Protein AF-A0A1F8GFF0-F1 (afdb_monomer)

Structure (mmCIF, N/CA/C/O backbone):
data_AF-A0A1F8GFF0-F1
#
_entry.id   AF-A0A1F8GFF0-F1
#
loop_
_atom_site.group_PDB
_atom_site.id
_atom_site.type_symbol
_atom_site.label_atom_id
_atom_site.label_alt_id
_atom_site.label_comp_id
_atom_site.label_asym_id
_atom_site.label_entity_id
_atom_site.label_seq_id
_atom_site.pdbx_PDB_ins_code
_atom_site.Cartn_x
_atom_site.Cartn_y
_atom_site.Cartn_z
_atom_site.occupancy
_atom_site.B_iso_or_equiv
_atom_site.auth_seq_id
_atom_site.auth_comp_id
_atom_site.auth_asym_id
_atom_site.auth_atom_id
_atom_site.pdbx_PDB_model_num
ATOM 1 N N . MET A 1 1 ? 1.974 -2.771 -14.034 1.00 55.47 1 MET A N 1
ATOM 2 C CA . MET A 1 1 ? 1.277 -3.540 -12.995 1.00 55.47 1 MET A CA 1
ATOM 3 C C . MET A 1 1 ? 1.990 -3.640 -11.644 1.00 55.47 1 MET A C 1
ATOM 5 O O . MET A 1 1 ? 1.477 -4.329 -10.775 1.00 55.47 1 MET A O 1
ATOM 9 N N . THR A 1 2 ? 3.098 -2.948 -11.382 1.00 63.06 2 THR A N 1
ATOM 10 C CA . THR A 1 2 ? 3.834 -3.100 -10.108 1.00 63.06 2 THR A CA 1
ATOM 11 C C . THR A 1 2 ? 3.104 -2.420 -8.948 1.00 63.06 2 THR A C 1
ATOM 13 O O . THR A 1 2 ? 2.718 -3.084 -7.988 1.00 63.06 2 THR A O 1
ATOM 16 N N . ALA A 1 3 ? 2.737 -1.147 -9.119 1.00 66.75 3 ALA A N 1
ATOM 17 C CA . ALA A 1 3 ? 1.935 -0.386 -8.154 1.00 66.75 3 ALA A CA 1
ATOM 18 C C . ALA A 1 3 ? 0.585 -1.057 -7.831 1.00 66.75 3 ALA A C 1
ATOM 20 O O . ALA A 1 3 ? 0.096 -1.023 -6.704 1.00 66.75 3 ALA A O 1
ATOM 21 N N . ALA A 1 4 ? -0.007 -1.720 -8.826 1.00 70.62 4 ALA A N 1
ATOM 22 C CA . ALA A 1 4 ? -1.231 -2.495 -8.680 1.00 70.62 4 ALA A CA 1
ATOM 23 C C . ALA A 1 4 ? -1.106 -3.637 -7.653 1.00 70.62 4 ALA A C 1
ATOM 25 O O . ALA A 1 4 ? -1.990 -3.809 -6.809 1.00 70.62 4 ALA A O 1
ATOM 26 N N . VAL A 1 5 ? -0.007 -4.399 -7.711 1.00 75.06 5 VAL A N 1
ATOM 27 C CA . VAL A 1 5 ? 0.289 -5.468 -6.746 1.00 75.06 5 VAL A CA 1
ATOM 28 C C . VAL A 1 5 ? 0.497 -4.871 -5.358 1.00 75.06 5 VAL A C 1
ATOM 30 O O . VAL A 1 5 ? -0.125 -5.339 -4.405 1.00 75.06 5 VAL A O 1
ATOM 33 N N . HIS A 1 6 ? 1.306 -3.815 -5.248 1.00 80.31 6 HIS A N 1
ATOM 34 C CA . HIS A 1 6 ? 1.620 -3.181 -3.969 1.00 80.31 6 HIS A CA 1
ATOM 35 C C . HIS A 1 6 ? 0.376 -2.631 -3.258 1.00 80.31 6 HIS A C 1
ATOM 37 O O . HIS A 1 6 ? 0.191 -2.853 -2.061 1.00 80.31 6 HIS A O 1
ATOM 43 N N . ILE A 1 7 ? -0.541 -2.011 -4.003 1.00 79.38 7 ILE A N 1
ATOM 44 C CA . ILE A 1 7 ? -1.809 -1.501 -3.466 1.00 79.38 7 ILE A CA 1
ATOM 45 C C . ILE A 1 7 ? -2.734 -2.635 -3.025 1.00 79.38 7 ILE A C 1
ATOM 47 O O . ILE A 1 7 ? -3.306 -2.570 -1.935 1.00 79.38 7 ILE A O 1
ATOM 51 N N . ALA A 1 8 ? -2.899 -3.670 -3.854 1.00 77.75 8 ALA A N 1
ATOM 52 C CA . ALA A 1 8 ? -3.797 -4.782 -3.549 1.00 77.75 8 ALA A CA 1
ATOM 53 C C . ALA A 1 8 ? -3.306 -5.593 -2.340 1.00 77.75 8 ALA A C 1
ATOM 55 O O . ALA A 1 8 ? -4.084 -5.887 -1.431 1.00 77.75 8 ALA A O 1
ATOM 56 N N . VAL A 1 9 ? -2.009 -5.907 -2.288 1.00 81.25 9 VAL A N 1
ATOM 57 C CA . VAL A 1 9 ? -1.400 -6.598 -1.146 1.00 81.25 9 VAL A CA 1
ATOM 58 C C . VAL A 1 9 ? -1.408 -5.694 0.088 1.00 81.25 9 VAL A C 1
ATOM 60 O O . VAL A 1 9 ? -1.816 -6.144 1.157 1.00 81.25 9 VAL A O 1
ATOM 63 N N . GLY A 1 10 ? -1.084 -4.407 -0.051 1.00 82.44 10 GLY A N 1
ATOM 64 C CA . GLY A 1 10 ? -1.153 -3.438 1.044 1.00 82.44 10 GLY A CA 1
ATOM 65 C C . GLY A 1 10 ? -2.549 -3.337 1.669 1.00 82.44 10 GLY A C 1
ATOM 66 O O . GLY A 1 10 ? -2.682 -3.341 2.894 1.00 82.44 10 GLY A O 1
ATOM 67 N N . ALA A 1 11 ? -3.609 -3.349 0.855 1.00 80.88 11 ALA A N 1
ATOM 68 C CA . ALA A 1 11 ? -4.992 -3.384 1.334 1.00 80.88 11 ALA A CA 1
ATOM 69 C C . ALA A 1 11 ? -5.291 -4.636 2.180 1.00 80.88 11 ALA A C 1
ATOM 71 O O . ALA A 1 11 ? -5.891 -4.534 3.253 1.00 80.88 11 ALA A O 1
ATOM 72 N N . VAL A 1 12 ? -4.852 -5.815 1.725 1.00 84.25 12 VAL A N 1
ATOM 73 C CA . VAL A 1 12 ? -5.075 -7.104 2.406 1.00 84.25 12 VAL A CA 1
ATOM 74 C C . VAL A 1 12 ? -4.292 -7.193 3.706 1.00 84.25 12 VAL A C 1
ATOM 76 O O . VAL A 1 12 ? -4.871 -7.446 4.766 1.00 84.25 12 VAL A O 1
ATOM 79 N N . VAL A 1 13 ? -2.976 -6.991 3.638 1.00 84.81 13 VAL A N 1
ATOM 80 C CA . VAL A 1 13 ? -2.090 -7.162 4.792 1.00 84.81 13 VAL A CA 1
ATOM 81 C C . VAL A 1 13 ? -2.360 -6.054 5.815 1.00 84.81 13 VAL A C 1
ATOM 83 O O . VAL A 1 13 ? -2.397 -6.327 7.015 1.00 84.81 13 VAL A O 1
ATOM 86 N N . GLY A 1 14 ? -2.678 -4.834 5.367 1.00 83.00 14 GLY A N 1
ATOM 87 C CA . GLY A 1 14 ? -3.126 -3.749 6.237 1.00 83.00 14 GLY A CA 1
ATOM 88 C C . GLY A 1 14 ? -4.436 -4.073 6.964 1.00 83.00 14 GLY A C 1
ATOM 89 O O . GLY A 1 14 ? -4.529 -3.900 8.183 1.00 83.00 14 GLY A O 1
ATOM 90 N N . LEU A 1 15 ? -5.434 -4.629 6.263 1.00 86.06 15 LEU A N 1
ATOM 91 C CA . LEU A 1 15 ? -6.680 -5.077 6.891 1.00 86.06 15 LEU A CA 1
ATOM 92 C C . LEU A 1 15 ? -6.422 -6.180 7.929 1.00 86.06 15 LEU A C 1
ATOM 94 O O . LEU A 1 15 ? -6.957 -6.113 9.036 1.00 86.06 15 LEU A O 1
ATOM 98 N N . TRP A 1 16 ? -5.574 -7.160 7.621 1.00 86.31 16 TRP A N 1
ATOM 99 C CA . TRP A 1 16 ? -5.199 -8.217 8.563 1.00 86.31 16 TRP A CA 1
ATOM 100 C C . TRP A 1 16 ? -4.472 -7.672 9.797 1.00 86.31 16 TRP A C 1
ATOM 102 O O . TRP A 1 16 ? -4.878 -7.960 10.926 1.00 86.31 16 TRP A O 1
ATOM 112 N N . GLY A 1 17 ? -3.459 -6.826 9.599 1.00 82.69 17 GLY A N 1
ATOM 113 C CA . GLY A 1 17 ? -2.712 -6.190 10.684 1.00 82.69 17 GLY A CA 1
ATOM 114 C C . GLY A 1 17 ? -3.612 -5.358 11.597 1.00 82.69 17 GLY A C 1
ATOM 115 O O . GLY A 1 17 ? -3.533 -5.461 12.821 1.00 82.69 17 GLY A O 1
ATOM 116 N N . SER A 1 18 ? -4.546 -4.604 11.017 1.00 84.81 18 SER A N 1
ATOM 117 C CA . SER A 1 18 ? -5.512 -3.803 11.773 1.00 84.81 18 SER A CA 1
ATOM 118 C C . SER A 1 18 ? -6.483 -4.645 12.609 1.00 84.81 18 SER A C 1
ATOM 120 O O . SER A 1 18 ? -6.868 -4.246 13.709 1.00 84.81 18 SER A O 1
ATOM 122 N N . ARG A 1 19 ? -6.886 -5.827 12.124 1.00 84.88 19 ARG A N 1
ATOM 123 C CA . ARG A 1 19 ? -7.752 -6.744 12.876 1.00 84.88 19 ARG A CA 1
ATOM 124 C C . ARG A 1 19 ? -7.019 -7.303 14.085 1.00 84.88 19 ARG A C 1
ATOM 126 O O . ARG A 1 19 ? -7.580 -7.296 15.178 1.00 84.88 19 ARG A O 1
ATOM 133 N N . LEU A 1 20 ? -5.762 -7.709 13.903 1.00 84.44 20 LEU A N 1
ATOM 134 C CA . LEU A 1 20 ? -4.917 -8.192 14.996 1.00 84.44 20 LEU A CA 1
ATOM 135 C C . LEU A 1 20 ? -4.689 -7.096 16.042 1.00 84.44 20 LEU A C 1
ATOM 137 O O . LEU A 1 20 ? -4.961 -7.309 17.220 1.00 84.44 20 LEU A O 1
ATOM 141 N N . ALA A 1 21 ? -4.293 -5.894 15.616 1.00 82.94 21 ALA A N 1
ATOM 142 C CA . ALA A 1 21 ? -4.106 -4.765 16.525 1.00 82.94 21 ALA A CA 1
ATOM 143 C C . ALA A 1 21 ? -5.404 -4.374 17.243 1.00 82.94 21 ALA A C 1
ATOM 145 O O . ALA A 1 21 ? -5.401 -4.143 18.448 1.00 82.94 21 ALA A O 1
ATOM 146 N N . GLY A 1 22 ? -6.537 -4.367 16.540 1.00 78.25 22 GLY A N 1
ATOM 147 C CA . GLY A 1 22 ? -7.841 -4.085 17.138 1.00 78.25 22 GLY A CA 1
ATOM 148 C C . GLY A 1 22 ? -8.285 -5.107 18.185 1.00 78.25 22 GLY A C 1
ATOM 149 O O . GLY A 1 22 ? -8.995 -4.731 19.115 1.00 78.25 22 GLY A O 1
ATOM 150 N N . GLY A 1 23 ? -7.869 -6.371 18.052 1.00 76.88 23 GLY A N 1
ATOM 151 C CA . GLY A 1 23 ? -8.101 -7.414 19.055 1.00 76.88 23 GLY A CA 1
ATOM 152 C C . GLY A 1 23 ? -7.202 -7.289 20.289 1.00 76.88 23 GLY A C 1
ATOM 153 O O . GLY A 1 23 ? -7.601 -7.695 21.376 1.00 76.88 23 GLY A O 1
ATOM 154 N N . LEU A 1 24 ? -6.014 -6.697 20.134 1.00 79.19 24 LEU A N 1
ATOM 155 C CA . LEU A 1 24 ? -5.050 -6.477 21.219 1.00 79.19 24 LEU A CA 1
ATOM 156 C C . LEU A 1 24 ? -5.290 -5.161 21.975 1.00 79.19 24 LEU A C 1
ATOM 158 O O . LEU A 1 24 ? -4.957 -5.049 23.154 1.00 79.19 24 LEU A O 1
ATOM 162 N N . VAL A 1 25 ? -5.873 -4.155 21.319 1.00 80.00 25 VAL A N 1
ATOM 163 C CA . VAL A 1 25 ? -6.140 -2.841 21.917 1.00 80.00 25 VAL A CA 1
ATOM 164 C C . VAL A 1 25 ? -7.437 -2.877 22.719 1.00 80.00 25 VAL A C 1
ATOM 166 O O . VAL A 1 25 ? -8.537 -2.685 22.193 1.00 80.00 25 VAL A O 1
ATOM 169 N N . ASN A 1 26 ? -7.305 -3.043 24.033 1.00 67.19 26 ASN A N 1
ATOM 170 C CA . ASN A 1 26 ? -8.420 -2.922 24.965 1.00 67.19 26 ASN A CA 1
ATOM 171 C C . ASN A 1 26 ? -8.656 -1.448 25.354 1.00 67.19 26 ASN A C 1
ATOM 173 O O . ASN A 1 26 ? -8.319 -1.015 26.451 1.00 67.19 26 ASN A O 1
ATOM 177 N N . SER A 1 27 ? -9.176 -0.651 24.414 1.00 74.69 27 SER A N 1
ATOM 178 C CA . SER A 1 27 ? -9.576 0.746 24.655 1.00 74.69 27 SER A CA 1
ATOM 179 C C . SER A 1 27 ? -11.091 0.911 24.543 1.00 74.69 27 SER A C 1
ATOM 181 O O . SER A 1 27 ? -11.696 0.408 23.589 1.00 74.69 27 SER A O 1
ATOM 183 N N . GLU A 1 28 ? -11.691 1.648 25.483 1.00 71.31 28 GLU A N 1
ATOM 184 C CA . GLU A 1 28 ? -13.108 2.044 25.451 1.00 71.31 28 GLU A CA 1
ATOM 185 C C . GLU A 1 28 ? -13.392 3.113 24.381 1.00 71.31 28 GLU A C 1
ATOM 187 O O . GLU A 1 28 ? -14.506 3.215 23.863 1.00 71.31 28 GLU A O 1
ATOM 192 N N . SER A 1 29 ? -12.376 3.887 23.984 1.00 85.06 29 SER A N 1
ATOM 193 C CA . SER A 1 29 ? -12.522 4.914 22.955 1.00 85.06 29 SER A CA 1
ATOM 194 C C . SER A 1 29 ? -12.469 4.308 21.554 1.00 85.06 29 SER A C 1
ATOM 196 O O . SER A 1 29 ? -11.432 3.822 21.092 1.00 85.06 29 SER A O 1
ATOM 198 N N . LYS A 1 30 ? -13.589 4.412 20.826 1.00 83.06 30 LYS A N 1
ATOM 199 C CA . LYS A 1 30 ? -13.682 4.004 19.413 1.00 83.06 30 LYS A CA 1
ATOM 200 C C . LYS A 1 30 ? -12.666 4.730 18.527 1.00 83.06 30 LYS A C 1
ATOM 202 O O . LYS A 1 30 ? -12.137 4.122 17.603 1.00 83.06 30 LYS A O 1
ATOM 207 N N . LEU A 1 31 ? -12.370 5.999 18.820 1.00 85.94 31 LEU A N 1
ATOM 208 C CA . LEU A 1 31 ? -11.402 6.795 18.059 1.00 85.94 31 LEU A CA 1
ATOM 209 C C . LEU A 1 31 ? -9.973 6.283 18.242 1.00 85.94 31 LEU A C 1
ATOM 211 O O . LEU A 1 31 ? -9.257 6.131 17.260 1.00 85.94 31 LEU A O 1
ATOM 215 N N . VAL A 1 32 ? -9.577 5.962 19.477 1.00 85.06 32 VAL A N 1
ATOM 216 C CA . VAL A 1 32 ? -8.241 5.411 19.760 1.00 85.06 32 VAL A CA 1
ATOM 217 C C . VAL A 1 32 ? -8.079 4.056 19.083 1.00 85.06 32 VAL A C 1
ATOM 219 O O . VAL A 1 32 ? -7.068 3.810 18.433 1.00 85.06 32 VAL A O 1
ATOM 222 N N . ARG A 1 33 ? -9.103 3.198 19.163 1.00 85.56 33 ARG A N 1
ATOM 223 C CA . ARG A 1 33 ? -9.087 1.902 18.480 1.00 85.56 33 ARG A CA 1
ATOM 224 C C . ARG A 1 33 ? -8.926 2.074 16.969 1.00 85.56 33 ARG A C 1
ATOM 226 O O . ARG A 1 33 ? -8.045 1.451 16.394 1.00 85.56 33 ARG A O 1
ATOM 233 N N . LEU A 1 34 ? -9.706 2.958 16.346 1.00 86.62 34 LEU A N 1
ATOM 234 C CA . LEU A 1 34 ? -9.595 3.245 14.913 1.00 86.62 34 LEU A CA 1
ATOM 235 C C . LEU A 1 34 ? -8.229 3.815 14.524 1.00 86.62 34 LEU A C 1
ATOM 237 O O . LEU A 1 34 ? -7.679 3.403 13.508 1.00 86.62 34 LEU A O 1
ATOM 241 N N . ALA A 1 35 ? -7.669 4.720 15.327 1.00 86.50 35 ALA A N 1
ATOM 242 C CA . ALA A 1 35 ? -6.356 5.301 15.073 1.00 86.50 35 ALA A CA 1
ATOM 243 C C . ALA A 1 35 ? -5.250 4.239 15.121 1.00 86.50 35 ALA A C 1
ATOM 245 O O . ALA A 1 35 ? -4.412 4.192 14.224 1.00 86.50 35 ALA A O 1
ATOM 246 N N . VAL A 1 36 ? -5.278 3.344 16.116 1.00 86.81 36 VAL A N 1
ATOM 247 C CA . VAL A 1 36 ? -4.313 2.240 16.190 1.00 86.81 36 VAL A CA 1
ATOM 248 C C . VAL A 1 36 ? -4.512 1.273 15.027 1.00 86.81 36 VAL A C 1
ATOM 250 O O . VAL A 1 36 ? -3.546 0.911 14.370 1.00 86.81 36 VAL A O 1
ATOM 253 N N . GLN A 1 37 ? -5.753 0.906 14.707 1.00 88.81 37 GLN A N 1
ATOM 254 C CA . GLN A 1 37 ? -6.046 0.014 13.587 1.00 88.81 37 GLN A CA 1
ATOM 255 C C . GLN A 1 37 ? -5.592 0.585 12.239 1.00 88.81 37 GLN A C 1
ATOM 257 O O . GLN A 1 37 ? -4.965 -0.132 11.462 1.00 88.81 37 GLN A O 1
ATOM 262 N N . GLY A 1 38 ? -5.874 1.862 11.968 1.00 87.00 38 GLY A N 1
ATOM 263 C CA . GLY A 1 38 ? -5.441 2.546 10.749 1.00 87.00 38 GLY A CA 1
ATOM 264 C C . GLY A 1 38 ? -3.923 2.725 10.691 1.00 87.00 38 GLY A C 1
ATOM 265 O O . GLY A 1 38 ? -3.310 2.440 9.665 1.00 87.00 38 GLY A O 1
ATOM 266 N N . GLY A 1 39 ? -3.298 3.106 11.809 1.00 87.00 39 GLY A N 1
ATOM 267 C CA . GLY A 1 39 ? -1.843 3.206 11.918 1.00 87.00 39 GLY A CA 1
ATOM 268 C C . GLY A 1 39 ? -1.157 1.865 11.665 1.00 87.00 39 GLY A C 1
ATOM 269 O O . GLY A 1 39 ? -0.261 1.777 10.829 1.00 87.00 39 GLY A O 1
ATOM 270 N N . THR A 1 40 ? -1.616 0.789 12.312 1.00 87.75 40 THR A N 1
ATOM 271 C CA . THR A 1 40 ? -1.100 -0.562 12.061 1.00 87.75 40 THR A CA 1
ATOM 272 C C . THR A 1 40 ? -1.332 -0.989 10.615 1.00 87.75 40 THR A C 1
ATOM 274 O O . THR A 1 40 ? -0.420 -1.557 10.020 1.00 87.75 40 THR A O 1
ATOM 277 N N . ALA A 1 41 ? -2.499 -0.695 10.029 1.00 88.56 41 ALA A N 1
ATOM 278 C CA . ALA A 1 41 ? -2.763 -0.998 8.624 1.00 88.56 41 ALA A CA 1
ATOM 279 C C . ALA A 1 41 ? -1.716 -0.356 7.705 1.00 88.56 41 ALA A C 1
ATOM 281 O O . ALA A 1 41 ? -1.153 -1.039 6.855 1.00 88.56 41 ALA A O 1
ATOM 282 N N . PHE A 1 42 ? -1.408 0.925 7.926 1.00 89.62 42 PHE A N 1
ATOM 283 C CA . PHE A 1 42 ? -0.405 1.660 7.161 1.00 89.62 42 PHE A CA 1
ATOM 284 C C . PHE A 1 42 ? 1.009 1.081 7.326 1.00 89.62 42 PHE A C 1
ATOM 286 O O . PHE A 1 42 ? 1.699 0.839 6.334 1.00 89.62 42 PHE A O 1
ATOM 293 N N . PHE A 1 43 ? 1.445 0.822 8.564 1.00 86.12 43 PHE A N 1
ATOM 294 C CA . PHE A 1 43 ? 2.795 0.307 8.831 1.00 86.12 43 PHE A CA 1
ATOM 295 C C . PHE A 1 43 ? 3.003 -1.099 8.271 1.00 86.12 43 PHE A C 1
ATOM 297 O O . PHE A 1 43 ? 4.016 -1.369 7.628 1.00 86.12 43 PHE A O 1
ATOM 304 N N . VAL A 1 44 ? 2.037 -1.991 8.484 1.00 86.56 44 VAL A N 1
ATOM 305 C CA . VAL A 1 44 ? 2.108 -3.368 7.989 1.00 86.56 44 VAL A CA 1
ATOM 306 C C . VAL A 1 44 ? 2.065 -3.397 6.460 1.00 86.56 44 VAL A C 1
ATOM 308 O O . VAL A 1 44 ? 2.815 -4.150 5.841 1.00 86.56 44 VAL A O 1
ATOM 311 N N . ALA A 1 45 ? 1.250 -2.544 5.837 1.00 87.12 45 ALA A N 1
ATOM 312 C CA . ALA A 1 45 ? 1.221 -2.427 4.386 1.00 87.12 45 ALA A CA 1
ATOM 313 C C . ALA A 1 45 ? 2.525 -1.851 3.811 1.00 87.12 45 ALA A C 1
ATOM 315 O O . ALA A 1 45 ? 3.023 -2.377 2.820 1.00 87.12 45 ALA A O 1
ATOM 316 N N . THR A 1 46 ? 3.130 -0.858 4.473 1.00 83.81 46 THR A N 1
ATOM 317 C CA . THR A 1 46 ? 4.468 -0.350 4.114 1.00 83.81 46 THR A CA 1
ATOM 318 C C . THR A 1 46 ? 5.517 -1.458 4.176 1.00 83.81 46 THR A C 1
ATOM 320 O O . THR A 1 46 ? 6.320 -1.604 3.263 1.00 83.81 46 THR A O 1
ATOM 323 N N . ALA A 1 47 ? 5.495 -2.292 5.218 1.00 80.69 47 ALA A N 1
ATOM 324 C CA . ALA A 1 47 ? 6.405 -3.429 5.305 1.00 80.69 47 ALA A CA 1
ATOM 325 C C . ALA A 1 47 ? 6.169 -4.441 4.170 1.00 80.69 47 ALA A C 1
ATOM 327 O O . ALA A 1 47 ? 7.127 -4.945 3.592 1.00 80.69 47 ALA A O 1
ATOM 328 N N . SER A 1 48 ? 4.906 -4.708 3.814 1.00 80.69 48 SER A N 1
ATOM 329 C CA . SER A 1 48 ? 4.585 -5.596 2.689 1.00 80.69 48 SER A CA 1
ATOM 330 C C . SER A 1 48 ? 5.067 -5.047 1.346 1.00 80.69 48 SER A C 1
ATOM 332 O O . SER A 1 48 ? 5.528 -5.823 0.518 1.00 80.69 48 SER A O 1
ATOM 334 N N . HIS A 1 49 ? 5.025 -3.725 1.163 1.00 82.38 49 HIS A N 1
ATOM 335 C CA . HIS A 1 49 ? 5.569 -3.056 -0.014 1.00 82.38 49 HIS A CA 1
ATOM 336 C C . HIS A 1 49 ? 7.075 -3.299 -0.131 1.00 82.38 49 HIS A C 1
ATOM 338 O O . HIS A 1 49 ? 7.519 -3.820 -1.139 1.00 82.38 49 HIS A O 1
ATOM 344 N N . LEU A 1 50 ? 7.845 -3.061 0.936 1.00 78.00 50 LEU A N 1
ATOM 345 C CA . LEU A 1 50 ? 9.299 -3.287 0.935 1.00 78.00 50 LEU A CA 1
ATOM 346 C C . LEU A 1 50 ? 9.682 -4.747 0.642 1.00 78.00 50 LEU A C 1
ATOM 348 O O . LEU A 1 50 ? 10.695 -5.022 0.005 1.00 78.00 50 LEU A O 1
ATOM 352 N N . VAL A 1 51 ? 8.874 -5.698 1.119 1.00 75.75 51 VAL A N 1
ATOM 353 C CA . VAL A 1 51 ? 9.068 -7.124 0.820 1.00 75.75 51 VAL A CA 1
ATOM 354 C C . VAL A 1 51 ? 8.785 -7.423 -0.652 1.00 75.75 51 VAL A C 1
ATOM 356 O O . VAL A 1 51 ? 9.490 -8.234 -1.243 1.00 75.75 51 VAL A O 1
ATOM 359 N N . LEU A 1 52 ? 7.767 -6.793 -1.241 1.00 72.00 52 LEU A N 1
ATOM 360 C CA . LEU A 1 52 ? 7.434 -6.949 -2.657 1.00 72.00 52 LEU A CA 1
ATOM 361 C C . LEU A 1 52 ? 8.443 -6.244 -3.577 1.00 72.00 52 LEU A C 1
ATOM 363 O O . LEU A 1 52 ? 8.783 -6.814 -4.610 1.00 72.00 52 LEU A O 1
ATOM 367 N N . ASP A 1 53 ? 8.986 -5.093 -3.174 1.00 70.19 53 ASP A N 1
ATOM 368 C CA . ASP A 1 53 ? 10.078 -4.396 -3.873 1.00 70.19 53 ASP A CA 1
ATOM 369 C C . ASP A 1 53 ? 11.341 -5.255 -3.959 1.00 70.19 53 ASP A C 1
ATOM 371 O O . ASP A 1 53 ? 12.049 -5.239 -4.965 1.00 70.19 53 ASP A O 1
ATOM 375 N N . ALA A 1 54 ? 11.605 -6.053 -2.920 1.00 62.41 54 ALA A N 1
ATOM 376 C CA . ALA A 1 54 ? 12.705 -7.010 -2.910 1.00 62.41 54 ALA A CA 1
ATOM 377 C C . ALA A 1 54 ? 12.486 -8.198 -3.873 1.00 62.41 54 ALA A C 1
ATOM 379 O O . ALA A 1 54 ? 13.412 -8.979 -4.100 1.00 62.41 54 ALA A O 1
ATOM 380 N N . VAL A 1 55 ? 11.284 -8.373 -4.440 1.00 63.91 55 VAL A N 1
ATOM 381 C CA . VAL A 1 55 ? 11.007 -9.408 -5.444 1.00 63.91 55 VAL A CA 1
ATOM 382 C C . VAL A 1 55 ? 11.216 -8.830 -6.851 1.00 63.91 55 VAL A C 1
ATOM 384 O O . VAL A 1 55 ? 10.514 -7.889 -7.230 1.00 63.91 55 VAL A O 1
ATOM 387 N N . PRO A 1 56 ? 12.107 -9.410 -7.682 1.00 61.50 56 PRO A N 1
ATOM 388 C CA . PRO A 1 56 ? 12.377 -8.883 -9.014 1.00 61.50 56 PRO A CA 1
ATOM 389 C C . PRO A 1 56 ? 11.130 -8.891 -9.904 1.00 61.50 56 PRO A C 1
ATOM 391 O O . PRO A 1 56 ? 10.473 -9.920 -10.112 1.00 61.50 56 PRO A O 1
ATOM 394 N N . HIS A 1 57 ? 10.826 -7.743 -10.501 1.00 63.94 57 HIS A N 1
ATOM 395 C CA . HIS A 1 57 ? 9.676 -7.570 -11.378 1.00 63.94 57 HIS A CA 1
ATOM 396 C C . HIS A 1 57 ? 10.031 -6.734 -12.614 1.00 63.94 57 HIS A C 1
ATOM 398 O O . HIS A 1 57 ? 10.890 -5.859 -12.584 1.00 63.94 57 HIS A O 1
ATOM 404 N N . SER A 1 58 ? 9.398 -7.051 -13.748 1.00 55.34 58 SER A N 1
ATOM 405 C CA . SER A 1 58 ? 9.695 -6.406 -15.030 1.00 55.34 58 SER A CA 1
ATOM 406 C C . SER A 1 58 ? 9.008 -5.039 -15.137 1.00 55.34 58 SER A C 1
ATOM 408 O O . SER A 1 58 ? 7.790 -4.967 -15.302 1.00 55.34 58 SER A O 1
ATOM 410 N N . GLU A 1 59 ? 9.788 -3.956 -15.112 1.00 59.12 59 GLU A N 1
ATOM 411 C CA . GLU A 1 59 ? 9.299 -2.593 -15.395 1.00 59.12 59 GLU A CA 1
ATOM 412 C C . GLU A 1 59 ? 9.157 -2.290 -16.900 1.00 59.12 59 GLU A C 1
ATOM 414 O O . GLU A 1 59 ? 8.706 -1.213 -17.292 1.00 59.12 59 GLU A O 1
ATOM 419 N N . VAL A 1 60 ? 9.503 -3.253 -17.765 1.00 53.78 60 VAL A N 1
ATOM 420 C CA . VAL A 1 60 ? 9.659 -3.077 -19.221 1.00 53.78 60 VAL A CA 1
ATOM 421 C C . VAL A 1 60 ? 8.388 -2.538 -19.899 1.00 53.78 60 VAL A C 1
ATOM 423 O O . VAL A 1 60 ? 8.481 -1.822 -20.895 1.00 53.78 60 VAL A O 1
ATOM 426 N N . MET A 1 61 ? 7.196 -2.792 -19.344 1.00 50.22 61 MET A N 1
ATOM 427 C CA . MET A 1 61 ? 5.942 -2.246 -19.883 1.00 50.22 61 MET A CA 1
ATOM 428 C C . MET A 1 61 ? 5.798 -0.724 -19.738 1.00 50.22 61 MET A C 1
ATOM 430 O O . MET A 1 61 ? 5.157 -0.104 -20.584 1.00 50.22 61 MET A O 1
ATOM 434 N N . TYR A 1 62 ? 6.401 -0.102 -18.722 1.00 51.28 62 TYR A N 1
ATOM 435 C CA . TYR A 1 62 ? 6.288 1.347 -18.509 1.00 51.28 62 TYR A CA 1
ATOM 436 C C . TYR A 1 62 ? 7.238 2.166 -19.396 1.00 51.28 62 TYR A C 1
ATOM 438 O O . TYR A 1 62 ? 7.072 3.381 -19.514 1.00 51.28 62 TYR A O 1
ATOM 446 N N . GLY A 1 63 ? 8.196 1.502 -20.054 1.00 52.06 63 GLY A N 1
ATOM 447 C CA . GLY A 1 63 ? 9.141 2.117 -20.987 1.00 52.06 63 GLY A CA 1
ATOM 448 C C . GLY A 1 63 ? 8.627 2.282 -22.423 1.00 52.06 63 GLY A C 1
ATOM 449 O O . GLY A 1 63 ? 9.305 2.920 -23.223 1.00 52.06 63 GLY A O 1
ATOM 450 N N . SER A 1 64 ? 7.455 1.735 -22.783 1.00 53.00 64 SER A N 1
ATOM 451 C CA . SER A 1 64 ? 6.980 1.724 -24.179 1.00 53.00 64 SER A CA 1
ATOM 452 C C . SER A 1 64 ? 5.687 2.527 -24.421 1.00 53.00 64 SER A C 1
ATOM 454 O O . SER A 1 64 ? 4.698 2.379 -23.709 1.00 53.00 64 SER A O 1
ATOM 456 N N . VAL A 1 65 ? 5.742 3.380 -25.456 1.00 47.53 65 VAL A N 1
ATOM 457 C CA . VAL A 1 65 ? 4.704 4.055 -26.283 1.00 47.53 65 VAL A CA 1
ATOM 458 C C . VAL A 1 65 ? 3.556 4.839 -25.607 1.00 47.53 65 VAL A C 1
ATOM 460 O O . VAL A 1 65 ? 3.178 5.876 -26.142 1.00 47.53 65 VAL A O 1
ATOM 463 N N . LEU A 1 66 ? 3.012 4.438 -24.455 1.00 51.84 66 LEU A N 1
ATOM 464 C CA . LEU A 1 66 ? 1.857 5.108 -23.818 1.00 51.84 66 LEU A CA 1
ATOM 465 C C . LEU A 1 66 ? 2.222 6.044 -22.651 1.00 51.84 66 LEU A C 1
ATOM 467 O O . LEU A 1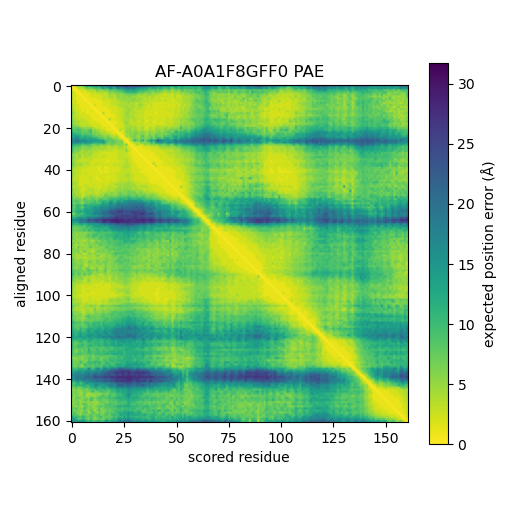 66 ? 1.382 6.819 -22.194 1.00 51.84 66 LEU A O 1
ATOM 471 N N . GLY A 1 67 ? 3.479 6.027 -22.205 1.00 59.25 67 GLY A N 1
ATOM 472 C CA . GLY A 1 67 ? 3.964 6.826 -21.079 1.00 59.25 67 GLY A CA 1
ATOM 473 C C . GLY A 1 67 ? 3.544 6.249 -19.721 1.00 59.25 67 GLY A C 1
ATOM 474 O O . GLY A 1 67 ? 2.371 5.962 -19.486 1.00 59.25 67 GLY A O 1
ATOM 475 N N . LYS A 1 68 ? 4.519 6.120 -18.808 1.00 64.62 68 LYS A N 1
ATOM 476 C CA . LYS A 1 68 ? 4.395 5.577 -17.436 1.00 64.62 68 LYS A CA 1
ATOM 477 C C . LYS A 1 68 ? 3.124 6.042 -16.705 1.00 64.62 68 LYS A C 1
ATOM 479 O O . LYS A 1 68 ? 2.437 5.242 -16.079 1.00 64.62 68 LYS A O 1
ATOM 484 N N . TRP A 1 69 ? 2.772 7.318 -16.857 1.00 65.81 69 TRP A N 1
ATOM 485 C CA . TRP A 1 69 ? 1.655 7.963 -16.168 1.00 65.81 69 TRP A CA 1
ATOM 486 C C . TRP A 1 69 ? 0.258 7.520 -16.615 1.00 65.81 69 TRP A C 1
ATOM 488 O O . TRP A 1 69 ? -0.619 7.370 -15.768 1.00 65.81 69 TRP A O 1
ATOM 498 N N . SER A 1 70 ? 0.024 7.303 -17.913 1.00 65.50 70 SER A N 1
ATOM 499 C CA . SER A 1 70 ? -1.323 6.979 -18.415 1.00 65.50 70 SER A CA 1
ATOM 500 C C . SER A 1 70 ? -1.741 5.555 -18.027 1.00 65.50 70 SER A C 1
ATOM 502 O O . SER A 1 70 ? -2.872 5.318 -17.589 1.00 65.50 70 SER A O 1
ATOM 504 N N . VAL A 1 71 ? -0.789 4.621 -18.109 1.00 66.81 71 VAL A N 1
ATOM 505 C CA . VAL A 1 71 ? -0.952 3.224 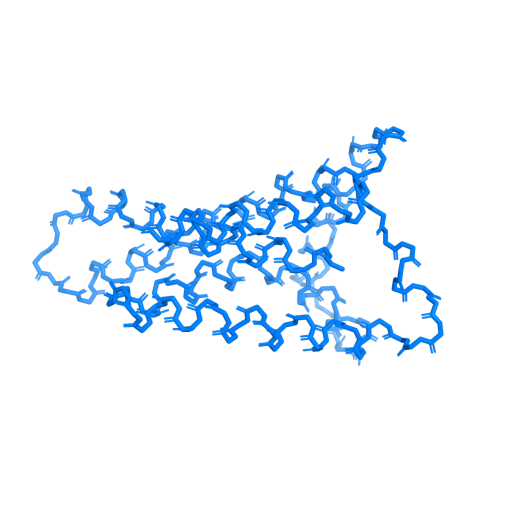-17.698 1.00 66.81 71 VAL A CA 1
ATOM 506 C C . VAL A 1 71 ? -1.156 3.149 -16.188 1.00 66.81 71 VAL A C 1
ATOM 508 O O . VAL A 1 71 ? -2.126 2.545 -15.735 1.00 66.81 71 VAL A O 1
ATOM 511 N N . LEU A 1 72 ? -0.309 3.831 -15.411 1.00 68.75 72 LEU A N 1
ATOM 512 C CA . LEU A 1 72 ? -0.412 3.857 -13.953 1.00 68.75 72 LEU A CA 1
ATOM 513 C C . LEU A 1 72 ? -1.743 4.455 -13.476 1.00 68.75 72 LEU A C 1
ATOM 515 O O . LEU A 1 72 ? -2.401 3.875 -12.617 1.00 68.75 72 LEU A O 1
ATOM 519 N N . ALA A 1 73 ? -2.177 5.580 -14.053 1.00 70.12 73 ALA A N 1
ATOM 520 C CA . ALA A 1 73 ? -3.450 6.206 -13.700 1.00 70.12 73 ALA A CA 1
ATOM 521 C C . ALA A 1 73 ? -4.637 5.262 -13.947 1.00 70.12 73 ALA A C 1
ATOM 523 O O . ALA A 1 73 ? -5.541 5.163 -13.118 1.00 70.12 73 ALA A O 1
ATOM 524 N N . THR A 1 74 ? -4.613 4.527 -15.059 1.00 70.38 74 THR A N 1
ATOM 525 C CA . THR A 1 74 ? -5.663 3.560 -15.400 1.00 70.38 74 THR A CA 1
ATOM 526 C C . THR A 1 74 ? -5.667 2.374 -14.430 1.00 70.38 74 THR A C 1
ATOM 528 O O . THR A 1 74 ? -6.725 2.003 -13.919 1.00 70.38 74 THR A O 1
ATOM 531 N N . GLU A 1 75 ? -4.495 1.811 -14.119 1.00 67.62 75 GLU A N 1
ATOM 532 C CA . GLU A 1 75 ? -4.347 0.723 -13.141 1.00 67.62 75 GLU A CA 1
ATOM 533 C C . GLU A 1 75 ? -4.851 1.140 -11.750 1.00 67.62 75 GLU A C 1
ATOM 535 O O . GLU A 1 75 ? -5.609 0.399 -11.119 1.00 67.62 75 GLU A O 1
ATOM 540 N N . LEU A 1 76 ? -4.497 2.351 -11.304 1.00 74.06 76 LEU A N 1
ATOM 541 C CA . LEU A 1 76 ? -4.957 2.918 -10.038 1.00 74.06 76 LEU A CA 1
ATOM 542 C C . LEU A 1 76 ? -6.479 3.017 -9.993 1.00 74.06 76 LEU A C 1
ATOM 544 O O . LEU A 1 76 ? -7.090 2.534 -9.044 1.00 74.06 76 LEU A O 1
ATOM 548 N N . VAL A 1 77 ? -7.107 3.589 -11.024 1.00 75.69 77 VAL A N 1
ATOM 549 C CA . VAL A 1 77 ? -8.569 3.739 -11.073 1.00 75.69 77 VAL A CA 1
ATOM 550 C C . VAL A 1 77 ? -9.265 2.381 -10.991 1.00 75.69 77 VAL A C 1
ATOM 552 O O . VAL A 1 77 ? -10.222 2.239 -10.229 1.00 75.69 77 VAL A O 1
ATOM 555 N N . ILE A 1 78 ? -8.792 1.373 -11.727 1.00 75.25 78 ILE A N 1
ATOM 556 C CA . ILE A 1 78 ? -9.395 0.032 -11.719 1.00 75.25 78 ILE A CA 1
ATOM 557 C C . ILE A 1 78 ? -9.299 -0.596 -10.324 1.00 75.25 78 ILE A C 1
ATOM 559 O O . ILE A 1 78 ? -10.295 -1.093 -9.798 1.00 75.25 78 ILE A O 1
ATOM 563 N N . ILE A 1 79 ? -8.124 -0.542 -9.698 1.00 75.38 79 ILE A N 1
ATOM 564 C CA . ILE A 1 79 ? -7.874 -1.205 -8.411 1.00 75.38 79 ILE A CA 1
ATOM 565 C C . ILE A 1 79 ? -8.557 -0.484 -7.259 1.00 75.38 79 ILE A C 1
ATOM 567 O O . ILE A 1 79 ? -9.148 -1.140 -6.402 1.00 75.38 79 ILE A O 1
ATOM 571 N N . PHE A 1 80 ? -8.562 0.849 -7.263 1.00 79.25 80 PHE A N 1
ATOM 572 C CA . PHE A 1 80 ? -9.319 1.625 -6.287 1.00 79.25 80 PHE A CA 1
ATOM 573 C C . PHE A 1 80 ? -10.814 1.324 -6.374 1.00 79.25 80 PHE A C 1
ATOM 575 O O . PHE A 1 80 ? -11.436 1.097 -5.340 1.00 79.25 80 PHE A O 1
ATOM 582 N N . ASN A 1 81 ? -11.390 1.263 -7.579 1.00 78.38 81 ASN A N 1
ATOM 583 C CA . ASN A 1 81 ? -12.802 0.913 -7.741 1.00 78.38 81 ASN A CA 1
ATOM 584 C C . ASN A 1 81 ? -13.096 -0.525 -7.294 1.00 78.38 81 ASN A C 1
ATOM 586 O O . ASN A 1 81 ? -14.094 -0.754 -6.613 1.00 78.38 81 ASN A O 1
ATOM 590 N N . ALA A 1 82 ? -12.227 -1.485 -7.626 1.00 78.00 82 ALA A N 1
ATOM 591 C CA . ALA A 1 82 ? -12.385 -2.873 -7.202 1.00 78.00 82 ALA A CA 1
ATOM 592 C C . ALA A 1 82 ? -12.352 -3.007 -5.670 1.00 78.00 82 ALA A C 1
ATOM 594 O O . ALA A 1 82 ? -13.247 -3.614 -5.082 1.00 78.00 82 ALA A O 1
ATOM 595 N N . ILE A 1 83 ? -11.366 -2.391 -5.011 1.00 79.00 83 ILE A N 1
ATOM 596 C CA . ILE A 1 83 ? -11.242 -2.421 -3.549 1.00 79.00 83 ILE A CA 1
ATOM 597 C C . ILE A 1 83 ? -12.404 -1.671 -2.891 1.00 79.00 83 ILE A C 1
ATOM 599 O O . ILE A 1 83 ? -12.986 -2.180 -1.936 1.00 79.00 83 ILE A O 1
ATOM 603 N N . PHE A 1 84 ? -12.799 -0.512 -3.424 1.00 81.50 84 PHE A N 1
ATOM 604 C CA . PHE A 1 84 ? -13.947 0.248 -2.927 1.00 81.50 84 PHE A CA 1
ATOM 605 C C . PHE A 1 84 ? -15.238 -0.575 -2.984 1.00 81.50 84 PHE A C 1
ATOM 607 O O . PHE A 1 84 ? -15.953 -0.670 -1.986 1.00 81.50 84 PHE A O 1
ATOM 614 N N . TRP A 1 85 ? -15.503 -1.235 -4.114 1.00 82.38 85 TRP A N 1
ATOM 615 C CA . TRP A 1 85 ? -16.654 -2.119 -4.263 1.00 82.38 85 TRP A CA 1
ATOM 616 C C . TRP A 1 85 ? -16.638 -3.256 -3.235 1.00 82.38 85 TRP A C 1
ATOM 618 O O . TRP A 1 85 ? -17.650 -3.507 -2.579 1.00 82.38 85 TRP A O 1
ATOM 628 N N . ILE A 1 86 ? -15.483 -3.900 -3.029 1.00 80.56 86 ILE A N 1
ATOM 629 C CA . ILE A 1 86 ? -15.324 -4.950 -2.012 1.00 80.56 86 ILE A CA 1
ATOM 630 C C . ILE A 1 86 ? -15.592 -4.391 -0.608 1.00 80.56 86 ILE A C 1
ATOM 632 O O . ILE A 1 86 ? -16.336 -5.007 0.158 1.00 80.56 86 ILE A O 1
ATOM 636 N N . CYS A 1 87 ? -15.060 -3.210 -0.273 1.00 83.19 87 CYS A N 1
ATOM 637 C CA . CYS A 1 87 ? -15.333 -2.553 1.005 1.00 83.19 87 CYS A CA 1
ATOM 638 C C . CYS A 1 87 ? -16.831 -2.327 1.225 1.00 83.19 87 CYS A C 1
ATOM 640 O O . CYS A 1 87 ? -17.329 -2.640 2.309 1.00 83.19 87 CYS A O 1
ATOM 642 N N . CYS A 1 88 ? -17.542 -1.837 0.205 1.00 83.38 88 CYS A N 1
ATOM 643 C CA . CYS A 1 88 ? -18.985 -1.612 0.253 1.00 83.38 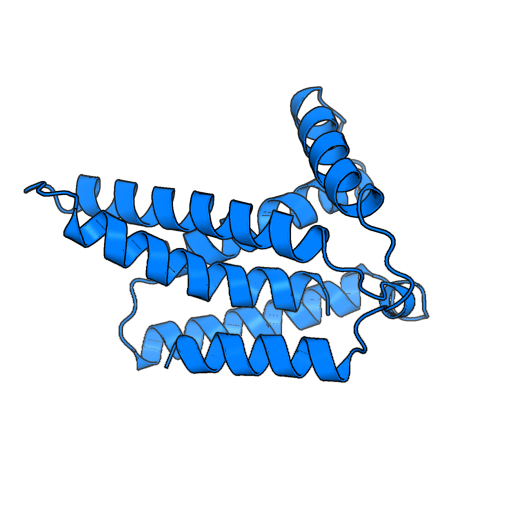88 CYS A CA 1
ATOM 644 C C . CYS A 1 88 ? -19.767 -2.916 0.449 1.00 83.38 88 CYS A C 1
ATOM 646 O O . CYS A 1 88 ? -20.581 -3.007 1.363 1.00 83.38 88 CYS A O 1
ATOM 648 N N . VAL A 1 89 ? -19.501 -3.943 -0.363 1.00 84.88 89 VAL A N 1
ATOM 649 C CA . VAL A 1 89 ? -20.226 -5.226 -0.304 1.00 84.88 89 VAL A CA 1
ATOM 650 C C . VAL A 1 89 ? -19.992 -5.953 1.025 1.00 84.88 89 VAL A C 1
ATOM 652 O O . VAL A 1 89 ? -20.881 -6.637 1.529 1.00 84.88 89 VAL A O 1
ATOM 655 N N . ARG A 1 90 ? -18.803 -5.810 1.615 1.00 80.62 90 ARG A N 1
ATOM 656 C CA . ARG A 1 90 ? -18.392 -6.538 2.826 1.00 80.62 90 ARG A CA 1
ATOM 657 C C . ARG A 1 90 ? -18.508 -5.733 4.116 1.00 80.62 90 ARG A C 1
ATOM 659 O O . ARG A 1 90 ? -18.147 -6.258 5.168 1.00 80.62 90 ARG A O 1
ATOM 666 N N . ASN A 1 91 ? -19.003 -4.495 4.054 1.00 84.06 91 ASN A N 1
ATOM 667 C CA . ASN A 1 91 ? -19.052 -3.571 5.192 1.00 84.06 91 ASN A CA 1
ATOM 668 C C . ASN A 1 91 ? -17.692 -3.438 5.907 1.00 84.06 91 ASN A C 1
ATOM 670 O O . ASN A 1 91 ? -17.617 -3.368 7.136 1.00 84.06 91 ASN A O 1
ATOM 674 N N . LEU A 1 92 ? -16.594 -3.441 5.142 1.00 83.75 92 LEU A N 1
ATOM 675 C CA . LEU A 1 92 ? -15.261 -3.218 5.699 1.00 83.75 92 LEU A CA 1
ATOM 676 C C . LEU A 1 92 ? -15.096 -1.739 6.044 1.00 83.75 92 LEU A C 1
ATOM 678 O O . LEU A 1 92 ? -15.624 -0.860 5.363 1.00 83.75 92 LEU A O 1
ATOM 682 N N . ASN A 1 93 ? -14.323 -1.446 7.090 1.00 86.38 93 ASN A N 1
ATOM 683 C CA . ASN A 1 93 ? -14.017 -0.065 7.429 1.00 86.38 93 ASN A CA 1
ATOM 684 C C . ASN A 1 93 ? -13.105 0.542 6.354 1.00 86.38 93 ASN A C 1
ATOM 686 O O . ASN A 1 93 ? -11.917 0.221 6.286 1.00 86.38 93 ASN A O 1
ATOM 690 N N . PHE A 1 94 ? -13.675 1.425 5.535 1.00 84.62 94 PHE A N 1
ATOM 691 C CA . PHE A 1 94 ? -12.979 2.040 4.409 1.00 84.62 94 PHE A CA 1
ATOM 692 C C . PHE A 1 94 ? -11.700 2.771 4.827 1.00 84.62 94 PHE A C 1
ATOM 694 O O . PHE A 1 94 ? -10.701 2.664 4.129 1.00 84.62 94 PHE A O 1
ATOM 701 N N . LEU A 1 95 ? -11.685 3.447 5.982 1.00 86.94 95 LEU A N 1
ATOM 702 C CA . LEU A 1 95 ? -10.498 4.171 6.451 1.00 86.94 95 LEU A CA 1
ATOM 703 C C . LEU A 1 95 ? -9.326 3.227 6.711 1.00 86.94 95 LEU A C 1
ATOM 705 O O . LEU A 1 95 ? -8.204 3.530 6.331 1.00 86.94 95 LEU A O 1
ATOM 709 N N . ILE A 1 96 ? -9.591 2.067 7.313 1.00 87.31 96 ILE A N 1
ATOM 710 C CA . ILE A 1 96 ? -8.565 1.056 7.589 1.00 87.31 96 ILE A CA 1
ATOM 711 C C . ILE A 1 96 ? -8.001 0.493 6.281 1.00 87.31 96 ILE A C 1
ATOM 713 O O . ILE A 1 96 ? -6.785 0.387 6.128 1.00 87.31 96 ILE A O 1
ATOM 717 N N . VAL A 1 97 ? -8.878 0.141 5.337 1.00 85.81 97 VAL A N 1
ATOM 718 C CA . VAL A 1 97 ? -8.456 -0.407 4.040 1.00 85.81 97 VAL A CA 1
ATOM 719 C C . VAL A 1 97 ? -7.681 0.641 3.244 1.00 85.81 97 VAL A C 1
ATOM 721 O O . VAL A 1 97 ? -6.615 0.337 2.718 1.00 85.81 97 VAL A O 1
ATOM 724 N N . PHE A 1 98 ? -8.152 1.888 3.234 1.00 87.69 98 PHE A N 1
ATOM 725 C CA . PHE A 1 98 ? -7.461 3.013 2.614 1.00 87.69 98 PHE A CA 1
ATOM 726 C C . PHE A 1 98 ? -6.089 3.268 3.251 1.00 87.69 98 PHE A C 1
ATOM 728 O O . PHE A 1 98 ? -5.119 3.465 2.528 1.00 87.69 98 PHE A O 1
ATOM 735 N N . SER A 1 99 ? -5.964 3.207 4.582 1.00 88.06 99 SER A N 1
ATOM 736 C CA . SER A 1 99 ? -4.662 3.299 5.258 1.00 88.06 99 SER A CA 1
ATOM 737 C C . SER A 1 99 ? -3.711 2.178 4.832 1.00 88.06 99 SER A C 1
ATOM 739 O O . SER A 1 99 ? -2.530 2.442 4.621 1.00 88.06 99 SER A O 1
ATOM 741 N N . GLY A 1 100 ? -4.216 0.953 4.653 1.00 87.31 100 GLY A N 1
ATOM 742 C CA . GLY A 1 100 ? -3.442 -0.157 4.091 1.00 87.31 100 GLY A CA 1
ATOM 743 C C . GLY A 1 100 ? -3.000 0.108 2.650 1.00 87.31 100 GLY A C 1
ATOM 744 O O . GLY A 1 100 ? -1.827 -0.025 2.328 1.00 87.31 100 GLY A O 1
ATOM 745 N N . MET A 1 101 ? -3.901 0.574 1.786 1.00 87.31 101 MET A N 1
ATOM 746 C CA . MET A 1 101 ? -3.552 0.955 0.410 1.00 87.31 101 MET A CA 1
ATOM 747 C C . MET A 1 101 ? -2.499 2.069 0.369 1.00 87.31 101 MET A C 1
ATOM 749 O O . MET A 1 101 ? -1.550 1.985 -0.402 1.00 87.31 101 MET A O 1
ATOM 753 N N . ALA A 1 102 ? -2.644 3.092 1.216 1.00 87.00 102 ALA A N 1
ATOM 754 C CA . ALA A 1 102 ? -1.696 4.195 1.314 1.00 87.00 102 ALA A CA 1
ATOM 755 C C . ALA A 1 102 ? -0.316 3.705 1.770 1.00 87.00 102 ALA A C 1
ATOM 757 O O . ALA A 1 102 ? 0.684 4.043 1.146 1.00 87.00 102 ALA A O 1
ATOM 758 N N . GLY A 1 103 ? -0.252 2.855 2.801 1.00 84.31 103 GLY A N 1
ATOM 759 C CA . GLY A 1 103 ? 1.005 2.242 3.236 1.00 84.31 103 GLY A CA 1
ATOM 760 C C . GLY A 1 103 ? 1.637 1.375 2.146 1.00 84.31 103 GLY A C 1
ATOM 761 O O . GLY A 1 103 ? 2.846 1.399 1.961 1.00 84.31 103 GLY A O 1
ATOM 762 N N . GLY A 1 104 ? 0.816 0.674 1.367 1.00 82.62 104 GLY A N 1
ATOM 763 C CA . GLY A 1 104 ? 1.263 -0.121 0.229 1.00 82.62 104 GLY A CA 1
ATOM 764 C C . GLY A 1 104 ? 1.710 0.688 -0.990 1.00 82.62 104 GLY A C 1
ATOM 765 O O . GLY A 1 104 ? 2.213 0.083 -1.917 1.00 82.62 104 GLY A O 1
ATOM 766 N N . ALA A 1 105 ? 1.528 2.010 -1.043 1.00 82.31 105 ALA A N 1
ATOM 767 C CA . ALA A 1 105 ? 1.797 2.798 -2.255 1.00 82.31 105 ALA A CA 1
ATOM 768 C C . ALA A 1 105 ? 2.623 4.066 -2.028 1.00 82.31 105 ALA A C 1
ATOM 770 O O . ALA A 1 105 ? 3.042 4.706 -2.988 1.00 82.31 105 ALA A O 1
ATOM 771 N N . TRP A 1 106 ? 2.827 4.494 -0.780 1.00 81.25 106 TRP A N 1
ATOM 772 C CA . TRP A 1 106 ? 3.406 5.813 -0.527 1.00 81.25 106 TRP A CA 1
ATOM 773 C C . TRP A 1 106 ? 4.870 5.939 -0.982 1.00 81.25 106 TRP A C 1
ATOM 775 O O . TRP A 1 106 ? 5.272 7.037 -1.361 1.00 81.25 106 TRP A O 1
ATOM 785 N N . LEU A 1 107 ? 5.636 4.841 -0.985 1.00 77.69 107 LEU A N 1
ATOM 786 C CA . LEU A 1 107 ? 7.018 4.801 -1.481 1.00 77.69 107 LEU A CA 1
ATOM 787 C C . LEU A 1 107 ? 7.069 4.992 -3.008 1.00 77.69 107 LEU A C 1
ATOM 789 O O . LEU A 1 107 ? 7.784 5.878 -3.478 1.00 77.69 107 LEU A O 1
ATOM 793 N N . ASP A 1 108 ? 6.203 4.297 -3.755 1.00 74.94 108 ASP A N 1
ATOM 794 C CA . ASP A 1 108 ? 5.993 4.530 -5.196 1.00 74.94 108 ASP A CA 1
ATOM 795 C C . ASP A 1 108 ? 5.551 5.978 -5.482 1.00 74.94 108 ASP A C 1
ATOM 797 O O . ASP A 1 108 ? 6.010 6.624 -6.423 1.00 74.94 108 ASP A O 1
ATOM 801 N N . CYS A 1 109 ? 4.663 6.542 -4.658 1.00 72.88 109 CYS A N 1
ATOM 802 C CA . CYS A 1 109 ? 4.238 7.936 -4.810 1.00 72.88 109 CYS A CA 1
ATOM 803 C C . CYS A 1 109 ? 5.379 8.934 -4.547 1.00 72.88 109 CYS A C 1
ATOM 805 O O . CYS A 1 109 ? 5.424 9.991 -5.178 1.00 72.88 109 CYS A O 1
ATOM 807 N N . ALA A 1 110 ? 6.295 8.624 -3.626 1.00 73.81 110 ALA A N 1
ATOM 808 C CA . ALA A 1 110 ? 7.428 9.484 -3.298 1.00 73.81 110 ALA A CA 1
ATOM 809 C C . ALA A 1 110 ? 8.425 9.584 -4.465 1.00 73.81 110 ALA A C 1
ATOM 811 O O . ALA A 1 110 ? 8.875 10.688 -4.784 1.00 73.81 110 ALA A O 1
ATOM 812 N N . SER A 1 111 ? 8.714 8.469 -5.145 1.00 67.94 111 SER A N 1
ATOM 813 C CA . SER A 1 111 ? 9.574 8.467 -6.337 1.00 67.94 111 SER A CA 1
ATOM 814 C C . SER A 1 111 ? 8.937 9.249 -7.497 1.00 67.94 111 SER A C 1
ATOM 816 O O . SER A 1 111 ? 9.591 10.082 -8.125 1.00 67.94 111 SER A O 1
ATOM 818 N N . LEU A 1 112 ? 7.625 9.093 -7.704 1.00 68.44 112 LEU A N 1
ATOM 819 C CA . LEU A 1 112 ? 6.863 9.815 -8.729 1.00 68.44 112 LEU A CA 1
ATOM 820 C C . LEU A 1 112 ? 6.790 11.334 -8.505 1.00 68.44 112 LEU A C 1
ATOM 822 O O . LEU A 1 112 ? 6.777 12.102 -9.471 1.00 68.44 112 LEU A O 1
ATOM 826 N N . LEU A 1 113 ? 6.747 11.792 -7.250 1.00 67.50 113 LEU A N 1
ATOM 827 C CA . LEU A 1 113 ? 6.784 13.223 -6.940 1.00 67.50 113 LEU A CA 1
ATOM 828 C C . LEU A 1 113 ? 8.104 13.853 -7.405 1.00 67.50 113 LEU A C 1
ATOM 830 O O . LEU A 1 113 ? 8.079 14.924 -8.014 1.00 67.50 113 LEU A O 1
ATOM 834 N N . LEU A 1 114 ? 9.242 13.181 -7.214 1.00 66.56 114 LEU A N 1
ATOM 835 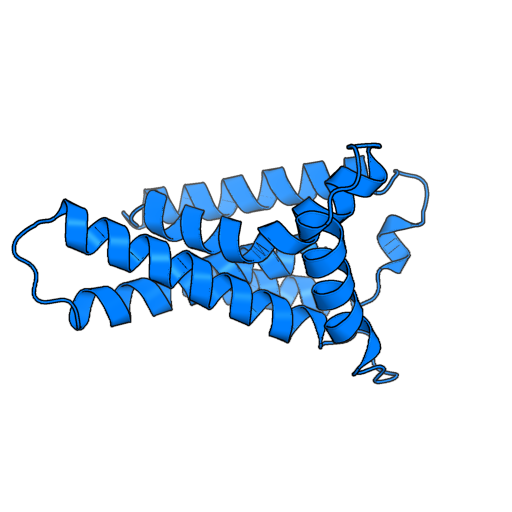C CA . LEU A 1 114 ? 10.521 13.676 -7.731 1.00 66.56 114 LEU A CA 1
ATOM 836 C C . LEU A 1 114 ? 10.587 13.679 -9.258 1.00 66.56 114 LEU A C 1
ATOM 838 O O . LEU A 1 114 ? 11.034 14.678 -9.824 1.00 66.56 114 LEU A O 1
ATOM 842 N N . ASP A 1 115 ? 10.078 12.633 -9.918 1.00 66.44 115 ASP A N 1
ATOM 843 C CA . ASP A 1 115 ? 9.972 12.586 -11.386 1.00 66.44 115 ASP A CA 1
ATOM 844 C C . ASP A 1 115 ? 9.166 13.786 -11.935 1.00 66.44 115 ASP A C 1
ATOM 846 O O . ASP A 1 115 ? 9.417 14.264 -13.041 1.00 66.44 115 ASP A O 1
ATOM 850 N N .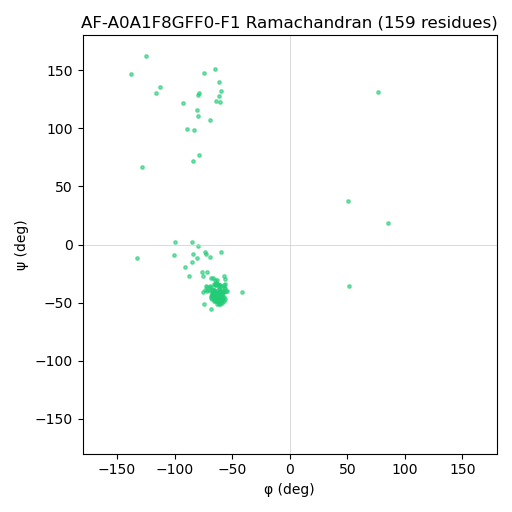 SER A 1 116 ? 8.209 14.304 -11.153 1.00 64.38 116 SER A N 1
ATOM 851 C CA . SER A 1 116 ? 7.375 15.463 -11.507 1.00 64.38 116 SER A CA 1
ATOM 852 C C . SER A 1 116 ? 7.998 16.836 -11.201 1.00 64.38 116 SER A C 1
ATOM 854 O O . SER A 1 116 ? 7.366 17.864 -11.448 1.00 64.38 116 SER A O 1
ATOM 856 N N . GLY A 1 117 ? 9.232 16.878 -10.686 1.00 67.69 117 GLY A N 1
ATOM 857 C CA . GLY A 1 117 ? 9.960 18.120 -10.409 1.00 67.69 117 GLY A CA 1
ATOM 858 C C . GLY A 1 117 ? 9.650 18.758 -9.053 1.00 67.69 117 GLY A C 1
ATOM 859 O O . GLY A 1 117 ? 9.929 19.945 -8.864 1.00 67.69 117 GLY A O 1
ATOM 860 N N . PHE A 1 118 ? 9.083 18.006 -8.099 1.00 70.94 118 PHE A N 1
ATOM 861 C CA . PHE A 1 118 ? 8.948 18.501 -6.728 1.00 70.94 118 PHE A CA 1
ATOM 862 C C . PHE A 1 118 ? 10.332 18.783 -6.118 1.00 70.94 118 PHE A C 1
ATOM 864 O O . PHE A 1 118 ? 11.266 18.001 -6.320 1.00 70.94 118 PHE A O 1
ATOM 871 N N . PRO A 1 119 ? 10.489 19.878 -5.350 1.00 71.75 119 PRO A N 1
ATOM 872 C CA . PRO A 1 119 ? 11.765 20.221 -4.742 1.00 71.75 119 PRO A CA 1
ATOM 873 C C . PRO A 1 119 ? 12.221 19.115 -3.788 1.00 71.75 119 PRO A C 1
ATOM 875 O O . PRO A 1 119 ? 11.523 18.768 -2.831 1.00 71.75 119 PRO A O 1
ATOM 878 N N . GLN A 1 120 ? 13.414 18.581 -4.052 1.00 69.56 120 GLN A N 1
ATOM 879 C CA . GLN A 1 120 ? 14.055 17.593 -3.196 1.00 69.56 120 GLN A CA 1
ATOM 880 C C . GLN A 1 120 ? 14.262 18.176 -1.799 1.00 69.56 120 GLN A C 1
ATOM 882 O O . GLN A 1 120 ? 14.777 19.282 -1.627 1.00 69.56 120 GLN A O 1
ATOM 887 N N . ASN A 1 121 ? 13.883 17.405 -0.788 1.00 77.12 121 ASN A N 1
ATOM 888 C CA . ASN A 1 121 ? 14.249 17.670 0.592 1.00 77.12 121 ASN A CA 1
ATOM 889 C C . ASN A 1 121 ? 14.938 16.432 1.175 1.00 77.12 121 ASN A C 1
ATOM 891 O O . ASN A 1 121 ? 14.845 15.333 0.628 1.00 77.12 121 ASN A O 1
ATOM 895 N N . PHE A 1 122 ? 15.649 16.620 2.288 1.00 73.44 122 PHE A N 1
ATOM 896 C CA . PHE A 1 122 ? 16.416 15.549 2.926 1.00 73.44 122 PHE A CA 1
ATOM 897 C C . PHE A 1 122 ? 15.565 14.304 3.229 1.00 73.44 122 PHE A C 1
ATOM 899 O O . PHE A 1 122 ? 16.019 13.184 3.021 1.00 73.44 122 PHE A O 1
ATOM 906 N N . LEU A 1 123 ? 14.320 14.502 3.675 1.00 71.88 123 LEU A N 1
ATOM 907 C CA . LEU A 1 123 ? 13.409 13.410 4.016 1.00 71.88 123 LEU A CA 1
ATOM 908 C C . LEU A 1 123 ? 13.035 12.582 2.778 1.00 71.88 123 LEU A C 1
ATOM 910 O O . LEU A 1 123 ? 13.060 11.359 2.827 1.00 71.88 123 LEU A O 1
ATOM 914 N N . LEU A 1 124 ? 12.729 13.246 1.664 1.00 71.31 124 LEU A N 1
ATOM 915 C CA . LEU A 1 124 ? 12.358 12.609 0.406 1.00 71.31 124 LEU A CA 1
ATOM 916 C C . LEU A 1 124 ? 13.532 11.826 -0.193 1.00 71.31 124 LEU A C 1
ATOM 918 O O . LEU A 1 124 ? 13.339 10.698 -0.633 1.00 71.31 124 LEU A O 1
ATOM 922 N N . ASN A 1 125 ? 14.752 12.368 -0.117 1.00 73.88 125 ASN A N 1
ATOM 923 C CA . ASN A 1 125 ? 15.955 11.650 -0.546 1.00 73.88 125 ASN A CA 1
ATOM 924 C C . ASN A 1 125 ? 16.211 10.407 0.317 1.00 73.88 125 ASN A C 1
ATOM 926 O O . ASN A 1 125 ? 16.424 9.332 -0.227 1.00 73.88 125 ASN A O 1
ATOM 930 N N . ALA A 1 126 ? 16.105 10.515 1.646 1.00 72.62 126 ALA A N 1
ATOM 931 C CA . ALA A 1 126 ? 16.298 9.371 2.540 1.00 72.62 126 ALA A CA 1
ATOM 932 C C . ALA A 1 126 ? 15.274 8.246 2.296 1.00 72.62 126 ALA A C 1
ATOM 934 O O . ALA A 1 126 ? 15.620 7.068 2.350 1.00 72.62 126 ALA A O 1
ATOM 935 N N . VAL A 1 127 ? 14.019 8.601 2.006 1.00 75.50 127 VAL A N 1
ATOM 936 C CA . VAL A 1 127 ? 12.962 7.638 1.661 1.00 75.50 127 VAL A CA 1
ATOM 937 C C . VAL A 1 127 ? 13.260 6.931 0.340 1.00 75.50 127 VAL A C 1
ATOM 939 O O . VAL A 1 127 ? 13.044 5.727 0.224 1.00 75.50 127 VAL A O 1
ATOM 942 N N . ILE A 1 128 ? 13.788 7.657 -0.641 1.00 73.06 128 ILE A N 1
ATOM 943 C CA . ILE A 1 128 ? 14.093 7.114 -1.967 1.00 73.06 128 ILE A CA 1
ATOM 944 C C . ILE A 1 128 ? 15.348 6.255 -1.943 1.00 73.06 128 ILE A C 1
ATOM 946 O O . ILE A 1 128 ? 15.345 5.177 -2.525 1.00 73.06 128 ILE A O 1
ATOM 950 N N . ASP A 1 129 ? 16.387 6.674 -1.228 1.00 76.12 129 ASP A N 1
ATOM 951 C CA . ASP A 1 129 ? 17.577 5.852 -1.014 1.00 76.12 129 ASP A CA 1
ATOM 952 C C . ASP A 1 129 ? 17.203 4.537 -0.324 1.00 76.12 129 ASP A C 1
ATOM 954 O O . ASP A 1 129 ? 17.685 3.472 -0.705 1.00 76.12 129 ASP A O 1
ATOM 958 N N . PHE A 1 130 ? 16.283 4.596 0.643 1.00 74.25 130 PHE A N 1
ATOM 959 C CA . PHE A 1 130 ? 15.752 3.410 1.301 1.00 74.25 130 PHE A CA 1
ATOM 960 C C . PHE A 1 130 ? 14.966 2.517 0.331 1.00 74.25 130 PHE A C 1
ATOM 962 O O . PHE A 1 130 ? 15.251 1.329 0.257 1.00 74.25 130 PHE A O 1
ATOM 969 N N . HIS A 1 131 ? 14.042 3.063 -0.462 1.00 75.19 131 HIS A N 1
ATOM 970 C CA . HIS A 1 131 ? 13.278 2.305 -1.465 1.00 75.19 131 HIS A CA 1
ATOM 971 C C . HIS A 1 131 ? 14.184 1.675 -2.547 1.00 75.19 131 HIS A C 1
ATOM 973 O O . HIS A 1 131 ? 14.125 0.470 -2.793 1.00 75.19 131 HIS A O 1
ATOM 979 N N . ASN A 1 132 ? 15.127 2.440 -3.104 1.00 73.88 132 ASN A N 1
ATOM 980 C CA . ASN A 1 132 ? 16.097 1.962 -4.096 1.00 73.88 132 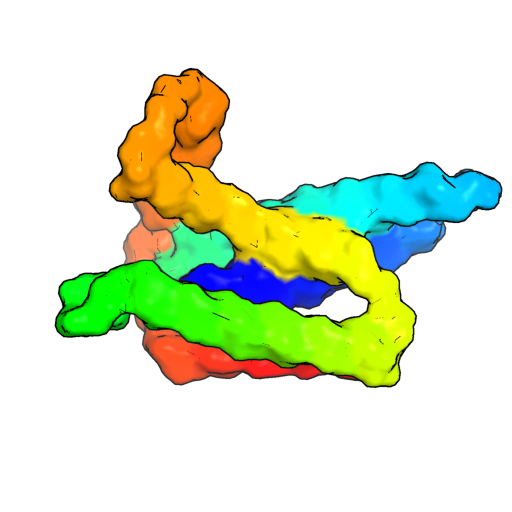ASN A CA 1
ATOM 981 C C . ASN A 1 132 ? 17.062 0.907 -3.527 1.00 73.88 132 ASN A C 1
ATOM 983 O O . ASN A 1 132 ? 17.528 0.019 -4.248 1.00 73.88 132 ASN A O 1
ATOM 987 N N . TYR A 1 133 ? 17.376 0.977 -2.232 1.00 75.00 133 TYR A N 1
ATOM 988 C CA . TYR A 1 133 ? 18.171 -0.048 -1.564 1.00 75.00 133 TYR A CA 1
ATOM 989 C C . TYR A 1 133 ? 17.471 -1.416 -1.611 1.00 75.00 133 TYR A C 1
ATOM 991 O O . TYR A 1 133 ? 18.116 -2.405 -1.952 1.00 75.00 133 TYR A O 1
ATOM 999 N N . PHE A 1 134 ? 16.156 -1.492 -1.374 1.00 69.06 134 PHE A N 1
ATOM 1000 C CA . PHE A 1 134 ? 15.426 -2.767 -1.466 1.00 69.06 134 PHE A CA 1
ATOM 1001 C C . PHE A 1 134 ? 15.326 -3.297 -2.898 1.00 69.06 134 PHE A C 1
ATOM 1003 O O . PHE A 1 134 ? 15.506 -4.497 -3.099 1.00 69.06 134 PHE A O 1
ATOM 1010 N N . HIS A 1 135 ? 15.168 -2.417 -3.889 1.00 69.12 135 HIS A N 1
ATOM 1011 C CA . HIS A 1 135 ? 15.234 -2.805 -5.302 1.00 69.12 135 HIS A CA 1
ATOM 1012 C C . HIS A 1 135 ? 16.606 -3.364 -5.722 1.00 69.12 135 HIS A C 1
ATOM 1014 O O . HIS A 1 135 ? 16.682 -4.238 -6.584 1.00 69.12 135 HIS A O 1
ATOM 1020 N N . SER A 1 136 ? 17.705 -2.870 -5.140 1.00 63.97 136 SER A N 1
ATOM 1021 C CA . SER A 1 136 ? 19.072 -3.218 -5.570 1.00 63.97 136 SER A CA 1
ATOM 1022 C C . SER A 1 136 ? 19.689 -4.428 -4.858 1.00 63.97 136 SER A C 1
ATOM 1024 O O . SER A 1 136 ? 20.637 -5.017 -5.379 1.00 63.97 136 SER A O 1
ATOM 1026 N N . GLN A 1 137 ? 19.172 -4.832 -3.694 1.00 56.44 137 GLN A N 1
ATOM 1027 C CA . GLN A 1 137 ? 19.743 -5.923 -2.889 1.00 56.44 137 GLN A CA 1
ATOM 1028 C C . GLN A 1 137 ? 19.450 -7.334 -3.433 1.00 56.44 137 GLN A C 1
ATOM 1030 O O . GLN A 1 137 ? 20.215 -8.257 -3.158 1.00 56.44 137 GLN A O 1
ATOM 1035 N N . TYR A 1 138 ? 18.385 -7.523 -4.220 1.00 53.22 138 TYR A N 1
ATOM 1036 C CA . TYR A 1 138 ? 17.927 -8.852 -4.647 1.00 53.22 138 TYR A CA 1
ATOM 1037 C C . TYR A 1 138 ? 17.736 -8.942 -6.165 1.00 53.22 138 TYR A C 1
ATOM 1039 O O . TYR A 1 138 ? 16.635 -9.140 -6.670 1.00 53.22 138 TYR A O 1
ATOM 1047 N N . VAL A 1 139 ? 18.834 -8.847 -6.920 1.00 48.47 139 VAL A N 1
ATOM 1048 C CA . VAL A 1 139 ? 18.834 -9.141 -8.363 1.00 48.47 139 VAL A CA 1
ATOM 1049 C C . VAL A 1 139 ? 18.867 -10.661 -8.567 1.00 48.47 139 VAL A C 1
ATOM 1051 O O . VAL A 1 139 ? 19.904 -11.258 -8.842 1.00 48.47 139 VAL A O 1
ATOM 1054 N N . LEU A 1 140 ? 17.722 -11.316 -8.384 1.00 49.34 140 LEU A N 1
ATOM 1055 C CA . LEU A 1 140 ? 17.493 -12.663 -8.907 1.00 49.34 140 LEU A CA 1
ATOM 1056 C C . LEU A 1 140 ? 17.158 -12.539 -10.401 1.00 49.34 140 LEU A C 1
ATOM 1058 O O . LEU A 1 140 ? 16.269 -11.778 -10.771 1.00 49.34 140 LEU A O 1
ATOM 1062 N N . GLU A 1 141 ? 17.827 -13.312 -11.264 1.00 51.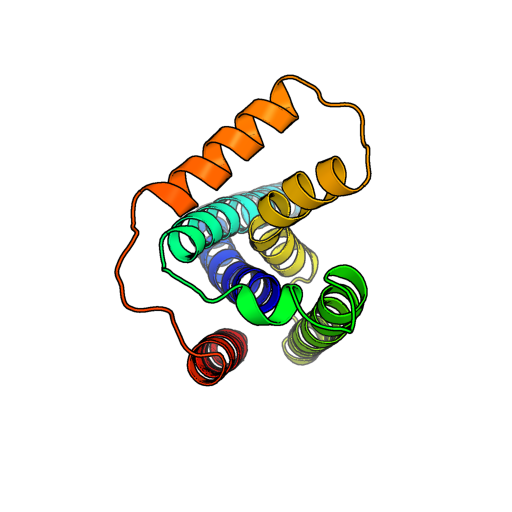00 141 GLU A N 1
ATOM 1063 C CA . GLU A 1 141 ? 17.609 -13.320 -12.729 1.00 51.00 141 GLU A CA 1
ATOM 1064 C C . GLU A 1 141 ? 16.170 -13.705 -13.153 1.00 51.00 141 GLU A C 1
ATOM 1066 O O . GLU A 1 141 ? 15.810 -13.619 -14.329 1.00 51.00 141 GLU A O 1
ATOM 1071 N N . LEU A 1 142 ? 15.318 -14.112 -12.207 1.00 55.44 142 LEU A N 1
ATOM 1072 C CA . LEU A 1 142 ? 13.908 -14.414 -12.429 1.00 55.44 142 LEU A CA 1
ATOM 1073 C C . LEU A 1 142 ? 13.046 -13.158 -12.240 1.00 55.44 142 LEU A C 1
ATOM 1075 O O . LEU A 1 142 ? 12.667 -12.810 -11.126 1.00 55.44 142 LEU A O 1
ATOM 1079 N N . SER A 1 143 ? 12.678 -12.511 -13.347 1.00 59.47 143 SER A N 1
ATOM 1080 C CA . SER A 1 143 ? 11.629 -11.485 -13.335 1.00 59.47 143 SER A CA 1
ATOM 1081 C C . SER A 1 143 ? 10.239 -12.133 -13.333 1.00 59.47 143 SER A C 1
ATOM 1083 O O . SER A 1 143 ? 9.937 -12.994 -14.165 1.00 59.47 143 SER A O 1
ATOM 1085 N N . LEU A 1 144 ? 9.365 -11.729 -12.404 1.00 63.12 144 LEU A N 1
ATOM 1086 C CA . LEU A 1 144 ? 7.970 -12.179 -12.412 1.00 63.12 144 LEU A CA 1
ATOM 1087 C C . LEU A 1 144 ? 7.253 -11.687 -13.674 1.00 63.12 144 LEU A C 1
ATOM 1089 O O . LEU A 1 144 ? 7.165 -10.482 -13.929 1.00 63.12 144 LEU A O 1
ATOM 1093 N N . SER A 1 145 ? 6.691 -12.631 -14.434 1.00 67.50 145 SER A N 1
ATOM 1094 C CA . SER A 1 145 ? 5.880 -12.329 -15.615 1.00 67.50 145 SER A CA 1
ATOM 1095 C C . SER A 1 145 ? 4.589 -11.588 -15.240 1.00 67.50 145 SER A C 1
ATOM 1097 O O . SER A 1 145 ? 4.025 -11.785 -14.160 1.00 67.50 145 SER A O 1
ATOM 1099 N N . LEU A 1 146 ? 4.080 -10.756 -16.153 1.00 63.88 146 LEU A N 1
ATOM 1100 C CA . LEU A 1 146 ? 2.838 -9.999 -15.954 1.00 63.88 146 LEU A CA 1
ATOM 1101 C C . LEU A 1 146 ? 1.619 -10.879 -15.590 1.00 63.88 146 LEU A C 1
ATOM 1103 O O . LEU A 1 146 ? 0.888 -10.502 -14.674 1.00 63.88 146 LEU A O 1
ATOM 1107 N N . PRO A 1 147 ? 1.413 -12.071 -16.190 1.00 69.62 147 PRO A N 1
ATOM 1108 C CA . PRO A 1 147 ? 0.374 -12.997 -15.737 1.00 69.62 147 PRO A CA 1
ATOM 1109 C C . PRO A 1 147 ? 0.498 -13.373 -14.258 1.00 69.62 147 PRO A C 1
ATOM 1111 O O . PRO A 1 147 ? -0.508 -13.466 -13.563 1.00 69.62 147 PRO A O 1
ATOM 1114 N N . MET A 1 148 ? 1.719 -13.544 -13.750 1.00 70.56 148 MET A N 1
ATOM 1115 C CA . MET A 1 148 ? 1.941 -13.909 -12.353 1.00 70.56 148 MET A CA 1
ATOM 1116 C C . MET A 1 148 ? 1.629 -12.747 -11.403 1.00 70.56 148 MET A C 1
ATOM 1118 O O . MET A 1 148 ? 1.028 -12.966 -10.356 1.00 70.56 148 MET A O 1
ATOM 1122 N N . GLN A 1 149 ? 1.931 -11.506 -11.799 1.00 68.06 149 GLN A N 1
ATOM 1123 C CA . GLN A 1 149 ? 1.523 -10.303 -11.059 1.00 68.06 149 GLN A CA 1
ATOM 1124 C C . GLN A 1 149 ? -0.007 -10.154 -11.011 1.00 68.06 149 GLN A C 1
ATOM 1126 O O . GLN A 1 149 ? -0.560 -9.875 -9.949 1.00 68.06 149 GLN A O 1
ATOM 1131 N N . ILE A 1 150 ? -0.705 -10.412 -12.127 1.00 69.62 150 ILE A N 1
ATOM 1132 C CA . ILE A 1 150 ? -2.179 -10.453 -12.162 1.00 69.62 150 ILE A CA 1
ATOM 1133 C C . ILE A 1 150 ? -2.706 -11.514 -11.196 1.00 69.62 150 ILE A C 1
ATOM 1135 O O . ILE A 1 150 ? -3.621 -11.230 -10.428 1.00 69.62 150 ILE A O 1
ATOM 1139 N N . VAL A 1 151 ? -2.132 -12.722 -11.204 1.00 76.69 151 VAL A N 1
ATOM 1140 C CA . VAL A 1 151 ? -2.547 -13.802 -10.297 1.00 76.69 151 VAL A CA 1
ATOM 1141 C C . VAL A 1 151 ? -2.371 -13.387 -8.839 1.00 76.69 151 VAL A C 1
ATOM 1143 O O . VAL A 1 151 ? -3.287 -13.605 -8.055 1.00 76.69 151 VAL A O 1
ATOM 1146 N N . ILE A 1 152 ? -1.259 -12.742 -8.476 1.00 75.62 152 ILE A N 1
ATOM 1147 C CA . ILE A 1 152 ? -1.041 -12.237 -7.112 1.00 75.62 152 ILE A CA 1
ATOM 1148 C C . ILE A 1 152 ? -2.101 -11.194 -6.743 1.00 75.62 152 ILE A C 1
ATOM 1150 O O . ILE A 1 152 ? -2.678 -11.290 -5.664 1.00 75.62 152 ILE A O 1
ATOM 1154 N N . VAL A 1 153 ? -2.406 -10.242 -7.633 1.00 70.81 153 VAL A N 1
ATOM 1155 C CA . VAL A 1 153 ? -3.459 -9.233 -7.404 1.00 70.81 153 VAL A CA 1
ATOM 1156 C C . VAL A 1 153 ? -4.814 -9.899 -7.209 1.00 70.81 153 VAL A C 1
ATOM 1158 O O . VAL A 1 153 ? -5.493 -9.623 -6.227 1.00 70.81 153 VAL A O 1
ATOM 1161 N N . VAL A 1 154 ? -5.210 -10.795 -8.113 1.00 74.88 154 VAL A N 1
ATOM 1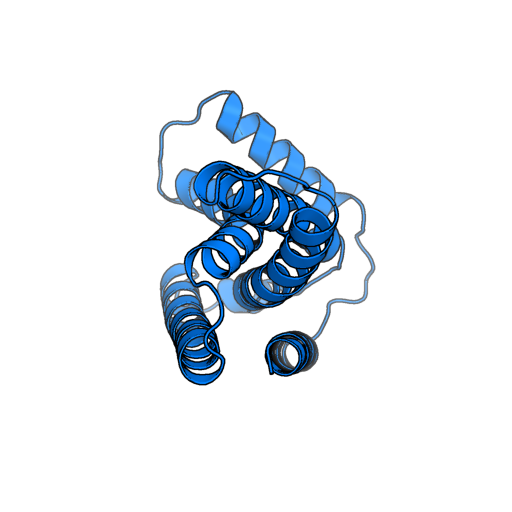162 C CA . VAL A 1 154 ? -6.494 -11.500 -8.028 1.00 74.88 154 VAL A CA 1
ATOM 1163 C C . VAL A 1 154 ? -6.564 -12.318 -6.743 1.00 74.88 154 VAL A C 1
ATOM 1165 O O . VAL A 1 154 ? -7.557 -12.235 -6.028 1.00 74.88 154 VAL A O 1
ATOM 1168 N N . PHE A 1 155 ? -5.508 -13.059 -6.412 1.00 79.38 155 PHE A N 1
ATOM 1169 C CA . PHE A 1 155 ? -5.445 -13.862 -5.196 1.00 79.38 155 PHE A CA 1
ATOM 1170 C C . PHE A 1 155 ? -5.538 -12.978 -3.948 1.00 79.38 155 PHE A C 1
ATOM 1172 O O . PHE A 1 155 ? -6.362 -13.246 -3.081 1.00 79.38 155 PHE A O 1
ATOM 1179 N N . ALA A 1 156 ? -4.792 -11.873 -3.890 1.00 71.50 156 ALA A N 1
ATOM 1180 C CA . ALA A 1 156 ? -4.874 -10.889 -2.813 1.00 71.50 156 ALA 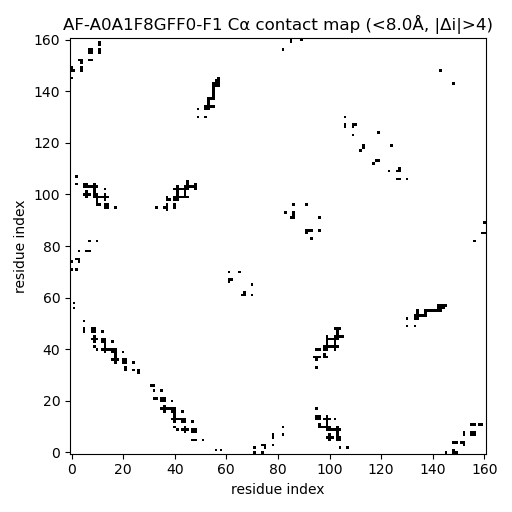A CA 1
ATOM 1181 C C . ALA A 1 156 ? -6.300 -10.330 -2.668 1.00 71.50 156 ALA A C 1
ATOM 1183 O O . ALA A 1 156 ? -6.864 -10.347 -1.576 1.00 71.50 156 ALA A O 1
ATOM 1184 N N . LEU A 1 157 ? -6.933 -9.917 -3.769 1.00 70.69 157 LEU A N 1
ATOM 1185 C CA . LEU A 1 157 ? -8.310 -9.419 -3.757 1.00 70.69 157 LEU A CA 1
ATOM 1186 C C . LEU A 1 157 ? -9.317 -10.489 -3.307 1.00 70.69 157 LEU A C 1
ATOM 1188 O O . LEU A 1 157 ? -10.275 -10.149 -2.616 1.00 70.69 157 LEU A O 1
ATOM 1192 N N . VAL A 1 158 ? -9.094 -11.771 -3.618 1.00 74.69 158 VAL A N 1
ATOM 1193 C CA . VAL A 1 158 ? -9.906 -12.886 -3.093 1.00 74.69 158 VAL A CA 1
ATOM 1194 C C . VAL A 1 158 ? -9.825 -12.969 -1.566 1.00 74.69 158 VAL A C 1
ATOM 1196 O O . VAL A 1 158 ? -10.840 -13.236 -0.940 1.00 74.69 158 VAL A O 1
ATOM 1199 N N . PHE A 1 159 ? -8.687 -12.665 -0.937 1.00 69.44 159 PHE A N 1
ATOM 1200 C CA . PHE A 1 159 ? -8.584 -12.613 0.533 1.00 69.44 159 PHE A CA 1
ATOM 1201 C C . PHE A 1 159 ? -9.251 -11.385 1.176 1.00 69.44 159 PHE A C 1
ATOM 1203 O O . PHE A 1 159 ? -9.321 -11.306 2.406 1.00 69.44 159 PHE A O 1
ATOM 1210 N N . LEU A 1 160 ? -9.731 -10.423 0.377 1.00 61.84 160 LEU A N 1
ATOM 1211 C CA . LEU A 1 160 ? -10.637 -9.370 0.852 1.00 61.84 160 LEU A CA 1
ATOM 1212 C C . LEU A 1 160 ? -12.116 -9.815 0.839 1.00 61.84 160 LEU A C 1
ATOM 1214 O O . LEU A 1 160 ? -12.936 -9.154 1.488 1.00 61.84 160 LEU A O 1
ATOM 1218 N N . PHE A 1 161 ? -12.457 -10.913 0.143 1.00 57.88 161 PHE A N 1
ATOM 1219 C CA . PHE A 1 161 ? -13.737 -11.631 0.278 1.00 57.88 161 PHE A CA 1
ATOM 1220 C C . PHE A 1 161 ? -13.734 -12.570 1.494 1.00 57.88 161 PHE A C 1
ATOM 1222 O O . PHE A 1 161 ? -14.848 -12.973 1.911 1.00 57.88 161 PHE A O 1
#

Sequence (161 aa):
MTAAVHIAVGAVVGLWGSRLAGGLVNSESKLVRLAVQGGTAFFVATASHLVLDAVPHSEVMYGSVLGKWSVLATELVIIFNAIFWICCVRNLNFLIVFSGMAGGAWLDCASLLLDSGFPQNFLLNAVIDFHNYFHSQYVLELSLSLPMQIVIVVFALVFLF

Mean predicted aligned error: 8.59 Å

Organism: NCBI:txid1802695

Solvent-accessible surface area (backbone atoms only — not comparable to full-atom values): 8364 Å² total; per-residue (Å²): 115,68,69,52,35,27,28,36,42,6,25,39,48,1,42,51,39,16,52,54,47,46,73,68,53,91,59,92,47,68,65,60,40,48,51,50,16,24,50,38,1,19,53,45,1,33,52,51,27,54,58,51,47,36,46,40,62,69,66,68,70,51,78,50,97,70,48,51,64,58,57,49,53,51,48,49,54,54,50,52,51,53,53,49,51,48,28,64,78,67,72,47,63,57,66,30,34,48,28,0,25,45,25,10,36,51,68,65,50,53,55,51,42,50,77,71,68,50,84,86,46,73,69,60,49,54,52,46,55,52,54,52,46,37,52,65,74,36,82,54,95,64,57,53,51,69,71,56,48,49,48,50,31,54,53,34,53,54,73,68,108

pLDDT: mean 74.16, std 10.46, range [47.53, 89.62]

Radius of gyration: 16.39 Å; Cα contacts (8 Å, |Δi|>4): 211; chains: 1; bounding box: 40×35×52 Å

Foldseek 3Di:
DLLLLLLLLLLLQLQVQLVVQLVVDPDPDPVVSVVSSLVSSLQRSLVVLLVSLLAAADPPVCVDDPHVPVVVVVSVVVSVVLVVVLCVVVVNDPSSSVSSSCSSCVLVVLVVCVVVPDDDDPVSVVSPVSSVVSNPPHPDVDHDDPVNSVVSSVVSSVSSD

Secondary structure (DSSP, 8-state):
-HHHHHHHHHHHHHHHHHHHHHHH---S-HHHHHHHHHHHHHHHHHHHHHHHHTS-B--GGGGSSS-HHHHHHHHHHHHHHHHHHHHHHHT--HHHHHHHHHHTTHHHHHHHHHHTTPPP-HHHHHHHHHHHHHHHH---S-PBPHHHHHHHHHHHHHTT-